Protein AF-A0A821QNJ0-F1 (afdb_monomer_lite)

Structure (mmCIF, N/CA/C/O backbone):
data_AF-A0A821QNJ0-F1
#
_entry.id   AF-A0A821QNJ0-F1
#
loop_
_atom_site.group_PDB
_atom_site.id
_atom_site.type_symbol
_atom_site.label_atom_id
_atom_site.label_alt_id
_atom_site.label_comp_id
_atom_site.label_asym_id
_atom_site.label_entity_id
_atom_site.label_seq_id
_atom_site.pdbx_PDB_ins_code
_atom_site.Cartn_x
_atom_site.Cartn_y
_atom_site.Cartn_z
_atom_site.occupancy
_atom_site.B_iso_or_equiv
_atom_site.auth_seq_id
_atom_site.auth_comp_id
_atom_site.auth_asym_id
_atom_site.auth_atom_id
_atom_site.pdbx_PDB_model_num
ATOM 1 N N . HIS A 1 1 ? -16.210 -11.196 -5.475 1.00 82.56 1 HIS A N 1
ATOM 2 C CA . HIS A 1 1 ? -16.378 -9.958 -6.275 1.00 82.56 1 HIS A CA 1
ATOM 3 C C . HIS A 1 1 ? -15.180 -9.011 -6.126 1.00 82.56 1 HIS A C 1
ATOM 5 O O . HIS A 1 1 ? -14.763 -8.449 -7.133 1.00 82.56 1 HIS A O 1
ATOM 11 N N . ARG A 1 2 ? -14.557 -8.911 -4.939 1.00 91.44 2 ARG A N 1
ATOM 12 C CA . ARG A 1 2 ? -13.365 -8.078 -4.653 1.00 91.44 2 ARG A CA 1
ATOM 13 C C . ARG A 1 2 ? -12.254 -8.144 -5.700 1.00 91.44 2 ARG A C 1
ATOM 15 O O . ARG A 1 2 ? -11.901 -7.124 -6.276 1.00 91.44 2 ARG A O 1
ATOM 22 N N . ILE A 1 3 ? -11.770 -9.349 -6.009 1.00 91.88 3 ILE A N 1
ATOM 23 C CA . ILE A 1 3 ? -10.671 -9.566 -6.969 1.00 91.88 3 ILE A CA 1
ATOM 24 C C . ILE A 1 3 ? -11.018 -9.007 -8.359 1.00 91.88 3 ILE A C 1
ATOM 26 O O . ILE A 1 3 ? -10.178 -8.408 -9.027 1.00 91.88 3 ILE A O 1
ATOM 30 N N . GLY A 1 4 ? -12.264 -9.197 -8.804 1.00 92.62 4 GLY A N 1
ATOM 31 C CA . GLY A 1 4 ? -12.731 -8.690 -10.096 1.00 92.62 4 GLY A CA 1
ATOM 32 C C . GLY A 1 4 ? -12.742 -7.163 -10.136 1.00 92.62 4 GLY A C 1
ATOM 33 O O . GLY A 1 4 ? -12.200 -6.573 -11.067 1.00 92.62 4 GLY A O 1
ATOM 34 N N . SER A 1 5 ? -13.290 -6.527 -9.097 1.00 93.06 5 SER A N 1
ATOM 35 C CA . SER A 1 5 ? -13.317 -5.066 -8.961 1.00 93.06 5 SER A CA 1
ATOM 36 C C . SER A 1 5 ? -11.914 -4.464 -8.882 1.00 93.06 5 SER A C 1
ATOM 38 O O . SER A 1 5 ? -11.642 -3.472 -9.549 1.00 93.06 5 SER A O 1
ATOM 40 N N . GLN A 1 6 ? -11.001 -5.088 -8.135 1.00 93.69 6 GLN A N 1
ATOM 41 C CA . GLN A 1 6 ? -9.613 -4.642 -8.032 1.00 93.69 6 GLN A CA 1
ATOM 42 C C . GLN A 1 6 ? -8.902 -4.694 -9.388 1.00 93.69 6 GLN A C 1
ATOM 44 O O . GLN A 1 6 ? -8.266 -3.722 -9.779 1.00 93.69 6 GLN A O 1
ATOM 49 N N . ARG A 1 7 ? -9.043 -5.796 -10.140 1.00 93.25 7 ARG A N 1
ATOM 50 C CA . ARG A 1 7 ? -8.476 -5.917 -11.496 1.00 93.25 7 ARG A CA 1
ATOM 51 C C . ARG A 1 7 ? -9.044 -4.869 -12.451 1.00 93.25 7 ARG A C 1
ATOM 53 O O . ARG A 1 7 ? -8.303 -4.353 -13.280 1.00 93.25 7 ARG A O 1
ATOM 60 N N . LEU A 1 8 ? -10.334 -4.555 -12.312 1.00 94.94 8 LEU A N 1
ATOM 61 C CA . LEU A 1 8 ? -11.001 -3.530 -13.109 1.00 94.94 8 LEU A CA 1
ATOM 62 C C . LEU A 1 8 ? -10.526 -2.109 -12.750 1.00 94.94 8 LEU A C 1
ATOM 64 O O . LEU A 1 8 ? -10.458 -1.232 -13.603 1.00 94.94 8 LEU A O 1
ATOM 68 N N . TYR A 1 9 ? -10.211 -1.851 -11.486 1.00 93.31 9 TYR A N 1
ATOM 69 C CA . TYR A 1 9 ? -9.662 -0.564 -11.067 1.00 93.31 9 TYR A CA 1
ATOM 70 C C . TYR A 1 9 ? -8.188 -0.421 -11.485 1.00 93.31 9 TYR A C 1
ATOM 72 O O . TYR A 1 9 ? -7.790 0.605 -12.028 1.00 93.31 9 TYR A O 1
ATOM 80 N N . MET A 1 10 ? -7.400 -1.485 -11.312 1.00 93.62 10 MET A N 1
ATOM 81 C CA . MET A 1 10 ? -5.952 -1.531 -11.548 1.00 93.62 10 MET A CA 1
ATOM 82 C C . MET A 1 10 ? -5.580 -2.037 -12.949 1.00 93.62 10 MET A C 1
ATOM 84 O O . MET A 1 10 ? -4.620 -2.798 -13.101 1.00 93.62 10 MET A O 1
ATOM 88 N N . HIS A 1 11 ? -6.335 -1.664 -13.986 1.00 94.19 11 HIS A N 1
ATOM 89 C CA . HIS A 1 11 ? -5.988 -2.089 -15.343 1.00 94.19 11 HIS A CA 1
ATOM 90 C C . HIS A 1 11 ? -4.581 -1.610 -15.744 1.00 94.19 11 HIS A C 1
ATOM 92 O O . HIS A 1 11 ? -4.190 -0.490 -15.401 1.00 94.19 11 HIS A O 1
ATOM 98 N N . PRO A 1 12 ? -3.826 -2.416 -16.513 1.00 93.75 12 PRO A N 1
ATOM 99 C CA . PRO A 1 12 ? -2.512 -2.019 -17.000 1.00 93.75 12 PRO A CA 1
ATOM 100 C C . PRO A 1 12 ? -2.570 -0.749 -17.853 1.00 93.75 12 PRO A C 1
ATOM 102 O O . PRO A 1 12 ? -3.418 -0.616 -18.736 1.00 93.75 12 PRO A O 1
ATOM 105 N N . ILE A 1 13 ? -1.612 0.151 -17.639 1.00 93.44 13 ILE A N 1
ATOM 106 C CA . ILE A 1 13 ? -1.380 1.289 -18.528 1.00 93.44 13 ILE A CA 1
ATOM 107 C C . ILE A 1 13 ? -0.473 0.816 -19.660 1.00 93.44 13 ILE A C 1
ATOM 109 O O . ILE A 1 13 ? 0.636 0.339 -19.418 1.00 93.44 13 ILE A O 1
ATOM 113 N N . VAL A 1 14 ? -0.938 0.957 -20.899 1.00 94.31 14 VAL A N 1
ATOM 114 C CA . VAL A 1 14 ? -0.145 0.614 -22.082 1.00 94.31 14 VAL A CA 1
ATOM 115 C C . VAL A 1 14 ? 0.666 1.831 -22.513 1.00 94.31 14 VAL A C 1
ATOM 117 O O . VAL A 1 14 ? 0.114 2.913 -22.715 1.00 94.31 14 VAL A O 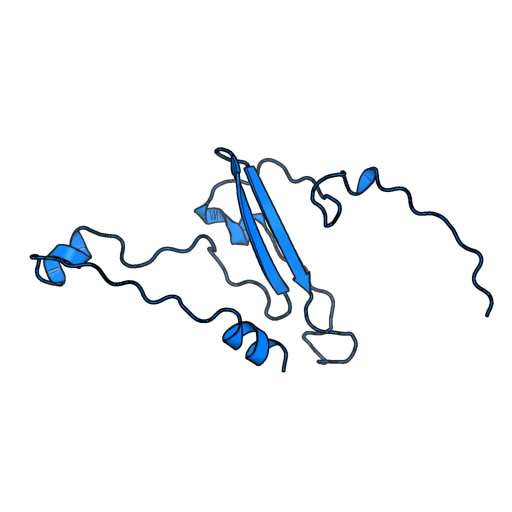1
ATOM 120 N N . THR A 1 15 ? 1.976 1.655 -22.661 1.00 91.25 15 THR A N 1
ATOM 121 C CA . THR A 1 15 ? 2.903 2.690 -23.125 1.00 91.25 15 THR A CA 1
ATOM 122 C C . THR A 1 15 ? 3.536 2.278 -24.448 1.00 91.25 15 THR A C 1
ATOM 124 O O . THR A 1 15 ? 3.709 1.095 -24.736 1.00 91.25 15 THR A O 1
ATOM 127 N N . PHE A 1 16 ? 3.872 3.267 -25.273 1.00 91.06 16 PHE A N 1
ATOM 128 C CA . PHE A 1 16 ? 4.505 3.062 -26.572 1.00 91.06 16 PHE A CA 1
ATOM 129 C C . PHE A 1 16 ? 5.676 4.031 -26.719 1.00 91.06 16 PHE A C 1
ATOM 131 O O . PHE A 1 16 ? 5.599 5.176 -26.275 1.00 91.06 16 PHE A O 1
ATOM 138 N N . SER A 1 17 ? 6.745 3.583 -27.372 1.00 87.56 17 SER A N 1
ATOM 139 C CA . SER A 1 17 ? 7.898 4.414 -27.717 1.00 87.56 17 SER A CA 1
ATOM 140 C C . SER A 1 17 ? 8.316 4.147 -29.154 1.00 87.56 17 SER A C 1
ATOM 142 O O . SER A 1 17 ? 8.371 2.991 -29.573 1.00 87.56 17 SER A O 1
ATOM 144 N N . LEU A 1 18 ? 8.649 5.203 -29.892 1.00 92.81 18 LEU A N 1
ATOM 145 C CA . LEU A 1 18 ? 9.266 5.065 -31.208 1.00 92.81 18 LEU A CA 1
ATOM 146 C C . LEU A 1 18 ? 10.719 4.609 -31.047 1.00 92.81 18 LEU A C 1
ATOM 148 O O . LEU A 1 18 ? 11.424 5.082 -30.155 1.00 92.81 18 LEU A O 1
ATOM 152 N N . THR A 1 19 ? 11.154 3.693 -31.905 1.00 91.12 19 THR A N 1
ATOM 153 C CA . THR A 1 19 ? 12.537 3.223 -31.954 1.00 91.12 19 THR A CA 1
ATOM 154 C C . THR A 1 19 ? 12.928 2.918 -33.392 1.00 91.12 19 THR A C 1
ATOM 156 O O . THR A 1 19 ? 12.166 2.288 -34.122 1.00 91.12 19 THR A O 1
ATOM 159 N N . ASP A 1 20 ? 14.129 3.347 -33.774 1.00 92.75 20 ASP A N 1
ATOM 160 C CA . ASP A 1 20 ? 14.749 3.000 -35.057 1.00 92.75 20 ASP A CA 1
ATOM 161 C C . ASP A 1 20 ? 15.562 1.692 -34.960 1.00 92.75 20 ASP A C 1
ATOM 163 O O . ASP A 1 20 ? 16.207 1.269 -35.918 1.00 92.75 20 ASP A O 1
ATOM 167 N N . GLN A 1 21 ? 15.568 1.050 -33.785 1.00 93.38 21 GLN A N 1
ATOM 168 C CA . GLN A 1 21 ? 16.255 -0.215 -33.538 1.00 93.38 21 GLN A CA 1
ATOM 169 C C . GLN A 1 21 ? 15.320 -1.408 -33.746 1.00 93.38 21 GLN A C 1
ATOM 171 O O . GLN A 1 21 ? 14.169 -1.398 -33.310 1.00 93.38 21 GLN A O 1
ATOM 176 N N . GLU A 1 22 ? 15.850 -2.493 -34.312 1.00 94.62 22 GLU A N 1
ATOM 177 C CA . GLU A 1 22 ? 15.183 -3.796 -34.277 1.00 94.62 22 GLU A CA 1
ATOM 178 C C . GLU A 1 22 ? 14.989 -4.290 -32.834 1.00 94.62 22 GLU A C 1
ATOM 180 O O . GLU A 1 22 ? 15.796 -4.003 -31.942 1.00 94.62 22 GLU A O 1
ATOM 185 N N . TYR A 1 23 ? 13.948 -5.102 -32.613 1.00 91.06 23 TYR A N 1
ATOM 186 C CA . TYR A 1 23 ? 13.584 -5.619 -31.288 1.00 91.06 23 TYR A CA 1
ATOM 187 C C . TYR A 1 23 ? 14.754 -6.290 -30.553 1.00 91.06 23 TYR A C 1
ATOM 189 O O . TYR A 1 23 ? 14.924 -6.082 -29.353 1.00 91.06 23 TYR A O 1
ATOM 197 N N . VAL A 1 24 ? 15.595 -7.057 -31.256 1.00 95.06 24 VAL A N 1
ATOM 198 C CA . VAL A 1 24 ? 16.739 -7.754 -30.642 1.00 95.06 24 VAL A CA 1
ATOM 199 C C . VAL A 1 24 ? 17.716 -6.759 -30.009 1.00 95.06 24 VAL A C 1
ATOM 201 O O . VAL A 1 24 ? 18.082 -6.920 -28.847 1.00 95.06 24 VAL A O 1
ATOM 204 N N . ASN A 1 25 ? 18.065 -5.685 -30.723 1.00 95.19 25 ASN A N 1
ATOM 205 C CA . ASN A 1 25 ? 18.971 -4.650 -30.218 1.00 95.19 25 ASN A CA 1
ATOM 206 C C . ASN A 1 25 ? 18.339 -3.845 -29.075 1.00 95.19 25 ASN A C 1
ATOM 208 O O . ASN A 1 25 ? 18.995 -3.587 -28.066 1.00 95.19 25 ASN A O 1
ATOM 212 N N . TYR A 1 26 ? 17.053 -3.506 -29.197 1.00 93.00 26 TYR A N 1
ATOM 213 C CA . TYR A 1 26 ? 16.321 -2.791 -28.152 1.00 93.00 26 TYR A CA 1
ATOM 214 C C . TYR A 1 26 ? 16.225 -3.614 -26.857 1.00 93.00 26 TYR A C 1
ATOM 216 O O . TYR A 1 26 ? 16.547 -3.131 -25.772 1.00 93.00 26 TYR A O 1
ATOM 224 N N . SER A 1 27 ? 15.826 -4.883 -26.969 1.00 93.06 27 SER A N 1
ATOM 225 C CA . SER A 1 27 ? 15.656 -5.787 -25.826 1.00 93.06 27 SER A CA 1
ATOM 226 C C . SER A 1 27 ? 16.970 -6.074 -25.091 1.00 93.06 27 SER A C 1
ATOM 228 O O . SER A 1 27 ? 16.959 -6.266 -23.877 1.00 93.06 27 SER A O 1
ATOM 230 N N . ALA A 1 28 ? 18.102 -6.042 -25.803 1.00 93.94 28 ALA A N 1
ATOM 231 C CA . ALA A 1 28 ? 19.431 -6.176 -25.216 1.00 93.94 28 ALA A CA 1
ATOM 232 C C . ALA A 1 28 ? 19.899 -4.909 -24.475 1.00 93.94 28 ALA A C 1
ATOM 234 O O . ALA A 1 28 ? 20.630 -5.016 -23.491 1.00 93.94 28 ALA A O 1
ATOM 235 N N . ALA A 1 29 ? 19.497 -3.718 -24.931 1.00 93.44 29 ALA A N 1
ATOM 236 C CA . ALA A 1 29 ? 19.928 -2.443 -24.355 1.00 93.44 29 ALA A CA 1
ATOM 237 C C . ALA A 1 29 ? 19.060 -1.973 -23.174 1.00 93.44 29 ALA A C 1
ATOM 239 O O . ALA A 1 29 ? 19.559 -1.292 -22.275 1.00 93.44 29 ALA A O 1
ATOM 240 N N . TYR A 1 30 ? 17.772 -2.326 -23.156 1.00 92.06 30 TYR A N 1
ATOM 241 C CA . TYR A 1 30 ? 16.801 -1.786 -22.202 1.00 92.06 30 TYR A CA 1
ATOM 242 C C . TYR A 1 30 ? 16.119 -2.872 -21.369 1.00 92.06 30 TYR A C 1
ATOM 244 O O . TYR A 1 30 ? 15.762 -3.941 -21.865 1.00 92.06 30 TYR A O 1
ATOM 252 N N . ARG A 1 31 ? 15.863 -2.565 -20.089 1.00 91.25 31 ARG A N 1
ATOM 253 C CA . ARG A 1 31 ? 15.062 -3.432 -19.213 1.00 91.25 31 ARG A CA 1
ATOM 254 C C . ARG A 1 31 ? 13.609 -3.435 -19.677 1.00 91.25 31 ARG A C 1
ATOM 256 O O . ARG A 1 31 ? 12.960 -2.397 -19.661 1.00 91.25 31 ARG A O 1
ATOM 263 N N . GLN A 1 32 ? 13.115 -4.615 -20.035 1.00 88.50 32 GLN A N 1
ATOM 264 C CA . GLN A 1 32 ? 11.742 -4.805 -20.517 1.00 88.50 32 GLN A CA 1
ATOM 265 C C . GLN A 1 32 ? 10.735 -4.988 -19.379 1.00 88.50 32 GLN A C 1
ATOM 267 O O . GLN A 1 32 ? 9.544 -4.746 -19.546 1.00 88.50 32 GLN A O 1
ATOM 272 N N . THR A 1 33 ? 11.207 -5.421 -18.211 1.00 88.88 33 THR A N 1
ATOM 273 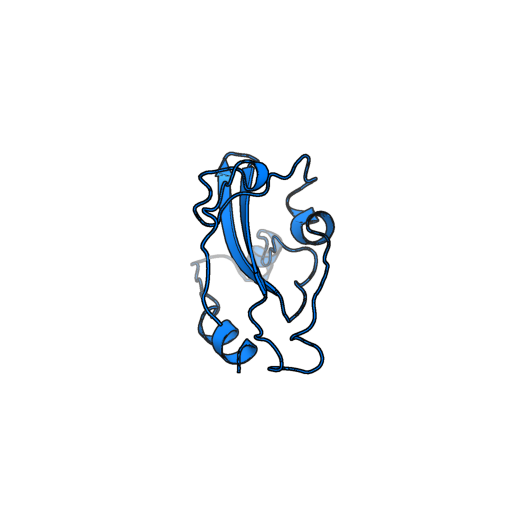C CA . THR A 1 33 ? 10.376 -5.643 -17.032 1.00 88.88 33 THR A CA 1
ATOM 274 C C . THR A 1 33 ? 11.085 -5.135 -15.788 1.00 88.88 33 THR A C 1
ATOM 276 O O . THR A 1 33 ? 12.312 -5.195 -15.657 1.00 88.88 33 THR A O 1
ATOM 279 N N . TRP A 1 34 ? 10.295 -4.608 -14.862 1.00 89.00 34 TRP A N 1
ATOM 280 C CA . TRP A 1 34 ? 10.748 -4.228 -13.536 1.00 89.00 34 TRP A CA 1
ATOM 281 C C . TRP A 1 34 ? 9.582 -4.355 -12.560 1.00 89.00 34 TRP A C 1
ATOM 283 O O . TRP A 1 34 ? 8.439 -4.077 -12.915 1.00 89.00 34 TRP A O 1
ATOM 293 N N . SER A 1 35 ? 9.882 -4.773 -11.335 1.00 88.25 35 SER A N 1
ATOM 294 C CA . SER A 1 35 ? 8.927 -4.825 -10.235 1.00 88.25 35 SER A CA 1
ATOM 295 C C . SER A 1 35 ? 9.603 -4.310 -8.971 1.00 88.25 35 SER A C 1
ATOM 297 O O . SER A 1 35 ? 10.756 -4.648 -8.697 1.00 88.25 35 SER A O 1
ATOM 299 N N . ALA A 1 36 ? 8.866 -3.509 -8.204 1.00 84.69 36 ALA A N 1
ATOM 300 C CA . ALA A 1 36 ? 9.234 -3.119 -6.845 1.00 84.69 36 ALA A CA 1
ATOM 301 C C . ALA A 1 36 ? 8.966 -4.233 -5.819 1.00 84.69 36 ALA A C 1
ATOM 303 O O . ALA A 1 36 ? 9.432 -4.145 -4.685 1.00 84.69 36 ALA A O 1
ATOM 304 N N . LEU A 1 37 ? 8.167 -5.229 -6.206 1.00 89.38 37 LEU A N 1
ATOM 305 C CA . LEU A 1 37 ? 7.784 -6.355 -5.372 1.00 89.38 37 LEU A CA 1
ATOM 306 C C . LEU A 1 37 ? 8.607 -7.574 -5.782 1.00 89.38 37 LEU A C 1
ATOM 308 O O . LEU A 1 37 ? 8.626 -7.940 -6.963 1.00 89.38 37 LEU A O 1
ATOM 312 N N . THR A 1 38 ? 9.271 -8.200 -4.814 1.00 87.50 38 THR A N 1
ATOM 313 C CA . THR A 1 38 ? 9.977 -9.475 -5.012 1.00 87.50 38 THR A CA 1
ATOM 314 C C . THR A 1 38 ? 9.086 -10.692 -4.807 1.00 87.50 38 THR A C 1
ATOM 316 O O . THR A 1 38 ? 9.450 -11.776 -5.251 1.00 87.50 38 THR A O 1
ATOM 319 N N . ASP A 1 39 ? 7.927 -10.505 -4.179 1.00 83.94 39 ASP A N 1
ATOM 320 C CA . ASP A 1 39 ? 6.888 -11.518 -4.011 1.00 83.94 39 ASP A CA 1
ATOM 321 C C . ASP A 1 39 ? 5.502 -10.870 -4.142 1.00 83.94 39 ASP A C 1
ATOM 323 O O . ASP A 1 39 ? 5.349 -9.650 -4.036 1.00 83.94 39 ASP A O 1
ATOM 327 N N . THR A 1 40 ? 4.484 -11.680 -4.399 1.00 88.31 40 THR A N 1
ATOM 328 C CA . THR A 1 40 ? 3.093 -11.238 -4.444 1.00 88.31 40 THR A CA 1
ATOM 329 C C . THR A 1 40 ? 2.545 -10.988 -3.043 1.00 88.31 40 THR A C 1
ATOM 331 O O . THR A 1 40 ? 2.841 -11.723 -2.104 1.00 88.31 40 THR A O 1
ATOM 334 N N . LEU A 1 41 ? 1.700 -9.965 -2.905 1.00 92.75 41 LEU A N 1
ATOM 335 C CA . LEU A 1 41 ? 0.919 -9.767 -1.685 1.00 92.75 41 LEU A CA 1
ATOM 336 C C . LEU A 1 41 ? -0.078 -10.923 -1.497 1.00 92.75 41 LEU A C 1
ATOM 338 O O . LEU A 1 41 ? -0.577 -11.453 -2.497 1.00 92.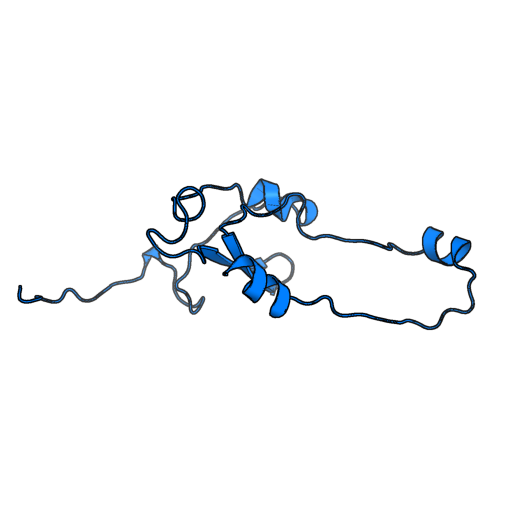75 41 LEU A O 1
ATOM 342 N N . PRO A 1 42 ? -0.414 -11.294 -0.244 1.00 95.44 42 PRO A N 1
ATOM 343 C CA . PRO A 1 42 ? -1.512 -12.215 0.019 1.00 95.44 42 PRO A CA 1
ATOM 344 C C . PRO A 1 42 ? -2.789 -11.758 -0.685 1.00 95.44 42 PRO A C 1
ATOM 346 O O . PRO A 1 42 ? -3.049 -10.560 -0.781 1.00 95.44 42 PRO A O 1
ATOM 349 N N . LEU A 1 43 ? -3.607 -12.704 -1.153 1.00 94.94 43 LEU A N 1
ATOM 350 C CA . LEU A 1 43 ? -4.764 -12.375 -1.988 1.00 94.94 43 LEU A CA 1
ATOM 351 C C . LEU A 1 43 ? -5.757 -11.441 -1.288 1.00 94.94 43 LEU A C 1
ATOM 353 O O . LEU A 1 43 ? -6.399 -10.648 -1.960 1.00 94.94 43 LEU A O 1
ATOM 357 N N . ASN A 1 44 ? -5.872 -11.502 0.035 1.00 96.56 44 ASN A N 1
ATOM 358 C CA . ASN A 1 44 ? -6.735 -10.644 0.846 1.00 96.56 44 ASN A CA 1
ATOM 359 C C . ASN A 1 44 ? -6.126 -9.281 1.215 1.00 96.56 44 ASN A C 1
ATOM 361 O O . ASN A 1 44 ? -6.798 -8.483 1.866 1.00 96.56 44 ASN A O 1
ATOM 365 N N . ILE A 1 45 ? -4.906 -8.981 0.756 1.00 96.38 45 ILE A N 1
ATOM 366 C CA . ILE A 1 45 ? -4.233 -7.694 0.947 1.00 96.38 45 ILE A CA 1
ATOM 367 C C . ILE A 1 45 ? -4.117 -6.931 -0.372 1.00 96.38 45 ILE A C 1
ATOM 369 O O . ILE A 1 45 ? -3.654 -7.452 -1.386 1.00 96.38 45 ILE A O 1
ATOM 373 N N . HIS A 1 46 ? -4.488 -5.656 -0.342 1.00 95.00 46 HIS A N 1
ATOM 374 C CA . HIS A 1 46 ? -4.334 -4.730 -1.455 1.00 95.00 46 HIS A CA 1
ATOM 375 C C . HIS A 1 46 ? -3.370 -3.596 -1.086 1.00 95.00 46 HIS A C 1
ATOM 377 O O . HIS A 1 46 ? -3.485 -2.983 -0.026 1.00 95.00 46 HIS A O 1
ATOM 383 N N . LEU A 1 47 ? -2.407 -3.314 -1.970 1.00 94.56 47 LEU A N 1
ATOM 384 C CA . LEU A 1 47 ? -1.519 -2.154 -1.869 1.00 94.56 47 LEU A CA 1
ATOM 385 C C . LEU A 1 47 ? -2.230 -0.908 -2.403 1.00 94.56 47 LEU A C 1
ATOM 387 O O . LEU A 1 47 ? -2.197 -0.630 -3.599 1.00 94.56 47 LEU A O 1
ATOM 391 N N . LEU A 1 48 ? -2.858 -0.161 -1.500 1.00 95.44 48 LEU A N 1
ATOM 392 C CA . LEU A 1 48 ? -3.626 1.040 -1.820 1.00 95.44 48 LEU A CA 1
ATOM 393 C C . LEU A 1 48 ? -2.736 2.245 -2.157 1.00 95.44 48 LEU A C 1
ATOM 395 O O . LEU A 1 48 ? -3.089 3.081 -2.986 1.00 95.44 48 LEU A O 1
ATOM 399 N N . THR A 1 49 ? -1.588 2.386 -1.493 1.00 95.38 49 THR A N 1
ATOM 400 C CA . THR A 1 49 ? -0.643 3.480 -1.760 1.00 95.38 49 THR A CA 1
ATOM 401 C C . THR A 1 49 ? 0.785 2.976 -1.672 1.00 95.38 49 THR A C 1
ATOM 403 O O . THR A 1 49 ? 1.150 2.312 -0.703 1.00 95.38 49 THR A O 1
ATOM 406 N N . PHE A 1 50 ? 1.594 3.357 -2.656 1.00 94.31 50 PHE A N 1
ATOM 407 C CA . PHE A 1 50 ? 3.042 3.223 -2.628 1.00 94.31 50 PHE A CA 1
ATOM 408 C C . PHE A 1 50 ? 3.659 4.494 -3.216 1.00 94.31 50 PHE A C 1
ATOM 410 O O . PHE A 1 50 ? 3.676 4.682 -4.431 1.00 94.31 50 PHE A O 1
ATOM 417 N N . GLU A 1 51 ? 4.103 5.397 -2.345 1.00 95.19 51 GLU A N 1
ATOM 418 C CA . GLU A 1 51 ? 4.560 6.734 -2.724 1.00 95.19 51 GLU A CA 1
ATOM 419 C C . GLU A 1 51 ? 5.933 7.032 -2.124 1.00 95.19 51 GLU A C 1
ATOM 421 O O . GLU A 1 51 ? 6.185 6.767 -0.950 1.00 95.19 51 GLU A O 1
ATOM 426 N N . GLN A 1 52 ? 6.831 7.602 -2.923 1.00 93.81 52 GLN A N 1
ATOM 427 C CA . GLN A 1 52 ? 8.152 8.015 -2.468 1.00 93.81 52 GLN A CA 1
ATOM 428 C C . GLN A 1 52 ? 8.112 9.475 -1.992 1.00 93.81 52 GLN A C 1
ATOM 430 O O . GLN A 1 52 ? 7.999 10.390 -2.801 1.00 93.81 52 GLN A O 1
ATOM 435 N N . LEU A 1 53 ? 8.248 9.697 -0.681 1.00 93.06 53 LEU A N 1
ATOM 436 C CA . LEU A 1 53 ? 8.231 11.035 -0.067 1.00 93.06 53 LEU A CA 1
ATOM 437 C C . LEU A 1 53 ? 9.606 11.729 -0.093 1.00 93.06 53 LEU A C 1
ATOM 439 O O . LEU A 1 53 ? 9.717 12.936 0.106 1.00 93.06 53 LEU A O 1
ATOM 443 N N . GLY A 1 54 ? 10.677 10.965 -0.301 1.00 90.12 54 GLY A N 1
ATOM 444 C CA . GLY A 1 54 ? 12.050 11.459 -0.371 1.00 90.12 54 GLY A CA 1
ATOM 445 C C . GLY A 1 54 ? 12.998 10.373 -0.864 1.00 90.12 54 GLY A C 1
ATOM 446 O O . GLY A 1 54 ? 12.566 9.289 -1.243 1.00 90.12 54 GLY A O 1
ATOM 447 N N . GLN A 1 55 ? 14.309 10.614 -0.829 1.00 88.25 55 GLN A N 1
ATOM 448 C CA . GLN A 1 55 ? 15.266 9.713 -1.490 1.00 88.25 55 GLN A CA 1
ATOM 449 C C . GLN A 1 55 ? 15.172 8.245 -1.028 1.00 88.25 55 GLN A C 1
ATOM 451 O O . GLN A 1 55 ? 15.373 7.343 -1.837 1.00 88.25 55 GLN A O 1
ATOM 456 N N . LYS A 1 56 ? 14.857 7.994 0.251 1.00 89.81 56 LYS A N 1
ATOM 457 C CA . LYS A 1 56 ? 14.730 6.641 0.828 1.00 89.81 56 LYS A CA 1
ATOM 458 C C . LYS A 1 56 ? 13.533 6.482 1.773 1.00 89.81 56 LYS A C 1
ATOM 460 O O . LYS A 1 56 ? 13.524 5.572 2.592 1.00 89.81 56 LYS A O 1
ATOM 465 N N . ASN A 1 57 ? 12.547 7.372 1.667 1.00 93.62 57 ASN A N 1
ATOM 466 C CA . ASN A 1 57 ? 11.358 7.361 2.516 1.00 93.62 57 ASN A CA 1
ATOM 467 C C . ASN A 1 57 ? 10.134 7.067 1.658 1.00 93.62 57 ASN A C 1
ATOM 469 O O . ASN A 1 57 ? 9.925 7.736 0.644 1.00 93.62 57 ASN A O 1
ATOM 473 N N . TYR A 1 58 ? 9.335 6.096 2.089 1.00 95.44 58 TYR A N 1
ATOM 474 C CA . TYR A 1 58 ? 8.149 5.649 1.372 1.00 95.44 58 TYR A CA 1
ATOM 475 C C . TYR A 1 58 ? 6.928 5.701 2.286 1.00 95.44 58 TYR A C 1
ATOM 477 O O . TYR A 1 58 ? 6.994 5.286 3.442 1.00 95.44 58 TYR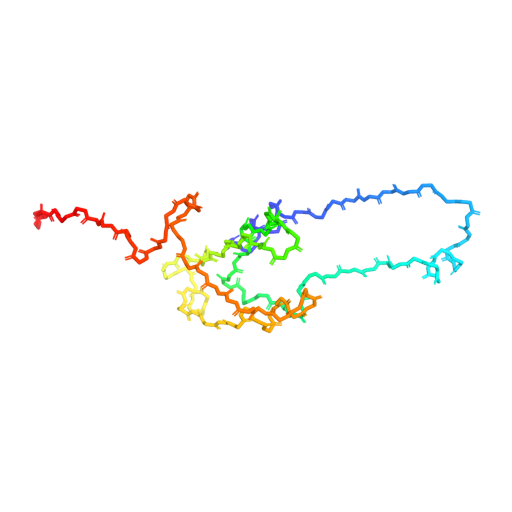 A O 1
ATOM 485 N N . LEU A 1 59 ? 5.816 6.189 1.747 1.00 97.00 59 LEU A N 1
ATOM 486 C CA . LEU A 1 59 ? 4.490 6.041 2.321 1.00 97.00 59 LEU A CA 1
ATOM 487 C C . LEU A 1 59 ? 3.840 4.802 1.715 1.00 97.00 59 LEU A C 1
ATOM 489 O O . LEU A 1 59 ? 3.667 4.705 0.498 1.00 97.00 59 LEU A O 1
ATOM 493 N N . VAL A 1 60 ? 3.468 3.867 2.582 1.00 96.50 60 VAL A N 1
ATOM 494 C CA . VAL A 1 60 ? 2.825 2.613 2.197 1.00 96.50 60 VAL A CA 1
ATOM 495 C C . VAL A 1 60 ? 1.471 2.529 2.888 1.00 96.50 60 VAL A C 1
ATOM 497 O O . VAL A 1 60 ? 1.385 2.702 4.102 1.00 96.50 60 VAL A O 1
ATOM 500 N N . ARG A 1 61 ? 0.412 2.255 2.121 1.00 97.50 61 ARG A N 1
ATOM 501 C CA . ARG A 1 61 ? -0.904 1.882 2.654 1.00 97.50 61 ARG A CA 1
ATOM 502 C C . ARG A 1 61 ? -1.290 0.522 2.109 1.00 97.50 61 ARG A C 1
ATOM 504 O O . ARG A 1 61 ? -1.319 0.328 0.895 1.00 97.50 61 ARG A O 1
ATOM 511 N N . VAL A 1 62 ? -1.606 -0.385 3.017 1.00 96.44 62 VAL A N 1
ATOM 512 C CA . VAL A 1 62 ? -2.142 -1.711 2.723 1.00 96.44 62 VAL A CA 1
ATOM 513 C C . VAL A 1 62 ? -3.515 -1.827 3.364 1.00 96.44 62 VAL A C 1
ATOM 515 O O . VAL A 1 62 ? -3.741 -1.280 4.442 1.00 96.44 62 VAL A O 1
ATOM 518 N N . GLU A 1 63 ? -4.427 -2.528 2.708 1.00 96.56 63 GLU A N 1
ATOM 519 C CA . GLU A 1 63 ? -5.764 -2.779 3.233 1.00 96.56 63 GLU A CA 1
ATOM 520 C C . GLU A 1 63 ? -6.126 -4.257 3.129 1.00 96.56 63 GLU A C 1
ATOM 522 O O . GLU A 1 63 ? -5.767 -4.938 2.165 1.00 96.56 63 GLU A O 1
ATOM 527 N N . HIS A 1 64 ? -6.865 -4.733 4.127 1.00 97.31 64 HIS A N 1
ATOM 528 C CA . HIS A 1 64 ? -7.591 -5.987 4.038 1.00 97.31 64 HIS A CA 1
ATOM 529 C C . HIS A 1 64 ? -8.963 -5.691 3.436 1.00 97.31 64 HIS A C 1
ATOM 531 O O . HIS A 1 64 ? -9.811 -5.085 4.088 1.00 97.31 64 HIS A O 1
ATOM 537 N N . TYR A 1 65 ? -9.164 -6.063 2.177 1.00 96.06 65 TYR A N 1
ATOM 538 C CA . TYR A 1 65 ? -10.302 -5.589 1.380 1.00 96.06 65 TYR A CA 1
ATOM 539 C C . TYR A 1 65 ? -11.452 -6.602 1.274 1.00 96.06 65 TYR A C 1
ATOM 541 O O . TYR A 1 65 ? -12.460 -6.310 0.634 1.00 96.06 65 TYR A O 1
ATOM 549 N N . PHE A 1 66 ? -11.319 -7.766 1.917 1.00 97.50 66 PHE A N 1
ATOM 550 C CA . PHE A 1 66 ? -12.419 -8.701 2.169 1.00 97.50 66 PHE A CA 1
ATOM 551 C C . PHE A 1 66 ? -13.099 -8.357 3.495 1.00 97.50 66 PHE A C 1
ATOM 553 O O . PHE A 1 66 ? -12.420 -8.113 4.497 1.00 97.50 66 PHE A O 1
ATOM 560 N N . GLU A 1 67 ? -14.431 -8.354 3.502 1.00 96.62 67 GLU A N 1
ATOM 561 C CA . GLU A 1 67 ? -15.230 -8.153 4.714 1.00 96.62 67 GLU A CA 1
ATOM 562 C C . GLU A 1 67 ? -15.373 -9.443 5.528 1.00 96.62 67 GLU A C 1
ATOM 564 O O . GLU A 1 67 ? -15.032 -10.537 5.073 1.00 96.62 67 GLU A O 1
ATOM 569 N N . LEU A 1 68 ? -15.885 -9.318 6.754 1.00 96.50 68 LEU A N 1
ATOM 570 C CA . LEU A 1 68 ? -16.168 -10.461 7.617 1.00 96.50 68 LEU A CA 1
ATOM 571 C C . LEU A 1 68 ? -17.209 -11.386 6.960 1.00 96.50 68 LEU A C 1
ATOM 573 O O . LEU A 1 68 ? -18.235 -10.918 6.476 1.00 96.50 68 LEU A O 1
ATOM 577 N N . PHE A 1 69 ? -16.947 -12.697 6.979 1.00 96.31 69 PHE A N 1
ATOM 578 C CA . PHE A 1 69 ? -17.805 -13.744 6.391 1.00 96.31 69 PHE A CA 1
ATOM 579 C C . PHE A 1 69 ? -18.043 -13.636 4.877 1.00 96.31 69 PHE A C 1
ATOM 581 O O . PHE A 1 69 ? -18.968 -14.249 4.349 1.00 96.31 69 PHE A O 1
ATOM 588 N N . GLU A 1 70 ? -17.214 -12.876 4.167 1.00 96.50 70 GLU A N 1
ATOM 589 C CA . GLU A 1 70 ? -17.292 -12.790 2.712 1.00 96.50 70 GLU A CA 1
ATOM 590 C C . GLU A 1 70 ? -16.680 -14.020 2.018 1.00 96.50 70 GLU A C 1
ATOM 592 O O . GLU A 1 70 ? -17.164 -14.446 0.968 1.00 96.50 70 GLU A O 1
ATOM 597 N N . ASP A 1 71 ? -15.624 -14.586 2.605 1.00 96.75 71 ASP A N 1
ATOM 598 C CA . ASP A 1 71 ? -14.914 -15.772 2.133 1.00 96.75 71 ASP A CA 1
ATOM 599 C C . ASP A 1 71 ? -14.307 -16.544 3.317 1.00 96.75 71 ASP A C 1
ATOM 601 O O . ASP A 1 71 ? -13.663 -15.959 4.189 1.00 96.75 71 ASP A O 1
ATOM 605 N N . ASP A 1 72 ? -14.465 -17.869 3.340 1.00 96.38 72 ASP A N 1
ATOM 606 C CA . ASP A 1 72 ? -14.010 -18.709 4.459 1.00 96.38 72 ASP A CA 1
ATOM 607 C C . ASP A 1 72 ? -12.492 -18.634 4.703 1.00 96.38 72 ASP A C 1
ATOM 609 O O . ASP A 1 72 ? -12.033 -18.812 5.834 1.00 96.38 72 ASP A O 1
ATOM 613 N N . THR A 1 73 ? -11.709 -18.353 3.658 1.00 96.31 73 THR A N 1
ATOM 614 C CA . THR A 1 73 ? -10.243 -18.274 3.711 1.00 96.31 73 THR A CA 1
ATOM 615 C C . THR A 1 73 ? -9.761 -16.828 3.744 1.00 96.31 73 THR A C 1
ATOM 617 O O . THR A 1 73 ? -8.932 -16.464 4.575 1.00 96.31 73 THR A O 1
ATOM 620 N N . TYR A 1 74 ? -10.269 -15.991 2.841 1.00 96.94 74 TYR A N 1
ATOM 621 C CA . TYR A 1 74 ? -9.736 -14.652 2.591 1.00 96.94 74 TYR A CA 1
ATOM 622 C C . TYR A 1 74 ? -10.346 -13.563 3.475 1.00 96.94 74 TYR A C 1
ATOM 624 O O . TYR A 1 74 ? -9.799 -12.466 3.523 1.00 96.94 74 TYR A O 1
ATOM 632 N N . SER A 1 75 ? -11.408 -13.856 4.230 1.00 97.44 75 SER A N 1
ATOM 633 C CA . SER A 1 75 ? -11.888 -12.970 5.300 1.00 97.44 75 SER A CA 1
ATOM 634 C C . SER A 1 75 ? -11.099 -13.104 6.609 1.00 97.44 75 SER A C 1
ATOM 636 O O . SER A 1 75 ? -11.361 -12.355 7.549 1.00 97.44 75 SER A O 1
ATOM 638 N N . GLN A 1 76 ? -10.171 -14.062 6.708 1.00 97.56 76 GLN A N 1
ATOM 639 C CA . GLN A 1 76 ? -9.404 -14.311 7.930 1.00 97.56 76 GLN A CA 1
ATOM 640 C C . GLN A 1 76 ? -8.204 -13.359 8.068 1.00 97.56 76 GLN A C 1
ATOM 642 O O . GLN A 1 76 ? -7.636 -12.934 7.058 1.00 97.56 76 GLN A O 1
ATOM 647 N N . PRO A 1 77 ? -7.750 -13.068 9.304 1.00 97.56 77 PRO A N 1
ATOM 648 C CA . PRO A 1 77 ? -6.525 -12.309 9.531 1.00 97.56 77 PRO A CA 1
ATOM 649 C C . PRO A 1 77 ? -5.316 -12.923 8.815 1.00 97.56 77 PRO A C 1
ATOM 651 O O . PRO A 1 77 ? -5.152 -14.143 8.774 1.00 97.56 77 PRO A O 1
ATOM 654 N N . VAL A 1 78 ? -4.428 -12.072 8.302 1.00 97.19 78 VAL A N 1
ATOM 655 C CA . VAL A 1 78 ? -3.212 -12.487 7.593 1.00 97.19 78 VAL A CA 1
ATOM 656 C C . VAL A 1 78 ? -2.010 -11.677 8.065 1.00 97.19 78 VAL A C 1
ATOM 658 O O . VAL A 1 78 ? -2.121 -10.486 8.352 1.00 97.19 78 VAL A O 1
ATOM 661 N N . ALA A 1 79 ? -0.852 -12.331 8.130 1.00 96.56 79 ALA A N 1
ATOM 662 C CA . ALA A 1 79 ? 0.436 -11.703 8.392 1.00 96.56 79 ALA A CA 1
ATOM 663 C C . ALA A 1 79 ? 1.349 -11.880 7.175 1.00 96.56 79 ALA A C 1
ATOM 665 O O . ALA A 1 79 ? 1.321 -12.919 6.513 1.00 96.56 79 ALA A O 1
ATOM 666 N N . PHE A 1 80 ? 2.165 -10.871 6.885 1.00 94.62 80 PHE A N 1
ATOM 667 C CA . PHE A 1 80 ? 3.137 -10.901 5.799 1.00 94.62 80 PHE A CA 1
ATOM 668 C C . PHE A 1 80 ? 4.345 -10.025 6.136 1.00 94.62 80 PHE A C 1
ATOM 670 O O . PHE A 1 80 ? 4.266 -9.128 6.976 1.00 94.62 80 PHE A O 1
ATOM 677 N N . ASP A 1 81 ? 5.471 -10.295 5.480 1.00 94.62 81 ASP A N 1
ATOM 678 C CA . ASP A 1 81 ? 6.741 -9.622 5.745 1.00 94.62 81 ASP A CA 1
ATOM 679 C C . ASP A 1 81 ? 6.982 -8.490 4.732 1.00 94.62 81 ASP A C 1
ATOM 681 O O . ASP A 1 81 ? 7.247 -8.723 3.551 1.00 94.62 81 ASP A O 1
ATOM 685 N N . LEU A 1 82 ? 6.920 -7.242 5.207 1.00 93.38 82 LEU A N 1
ATOM 686 C CA . LEU A 1 82 ? 7.192 -6.053 4.394 1.00 93.38 82 LEU A CA 1
ATOM 687 C C . LEU A 1 82 ? 8.619 -6.030 3.831 1.00 93.38 82 LEU A C 1
ATOM 689 O O . LEU A 1 82 ? 8.820 -5.599 2.694 1.00 93.38 82 LEU A O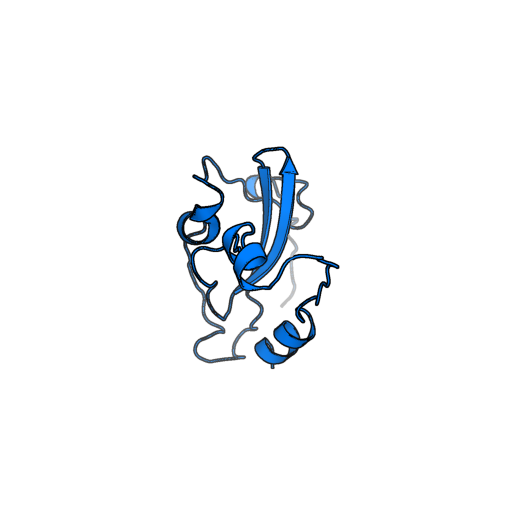 1
ATOM 693 N N . GLN A 1 83 ? 9.611 -6.500 4.590 1.00 94.62 83 GLN A N 1
ATOM 694 C CA . GLN A 1 83 ? 10.994 -6.568 4.129 1.00 94.62 83 GLN A CA 1
ATOM 695 C C . GLN A 1 83 ? 11.142 -7.594 3.005 1.00 94.62 83 GLN A C 1
ATOM 697 O O . GLN A 1 83 ? 11.888 -7.343 2.055 1.00 94.62 83 GLN A O 1
ATOM 702 N N . LEU A 1 84 ? 10.441 -8.728 3.085 1.00 94.19 84 LEU A N 1
ATOM 703 C CA . LEU A 1 84 ? 10.447 -9.722 2.014 1.00 94.19 84 LEU A CA 1
ATOM 704 C C . LEU A 1 84 ? 9.774 -9.192 0.745 1.00 94.19 84 LEU A C 1
ATOM 706 O O . LEU A 1 84 ? 10.270 -9.452 -0.346 1.00 94.19 84 LEU A O 1
ATOM 710 N N . ILE A 1 85 ? 8.686 -8.433 0.876 1.00 93.81 85 ILE A N 1
ATOM 711 C CA . ILE A 1 85 ? 7.936 -7.893 -0.265 1.00 93.81 85 ILE A CA 1
ATOM 712 C C . ILE A 1 85 ? 8.725 -6.805 -0.996 1.00 93.81 85 ILE A C 1
ATOM 714 O O . ILE A 1 85 ? 8.831 -6.846 -2.219 1.00 93.81 85 ILE A O 1
ATOM 718 N N . PHE A 1 86 ? 9.311 -5.856 -0.264 1.00 92.38 86 PHE A N 1
ATOM 719 C CA . PHE A 1 86 ? 9.969 -4.674 -0.835 1.00 92.38 86 PHE A CA 1
ATOM 720 C C . PHE A 1 86 ? 11.495 -4.808 -0.953 1.00 92.38 86 PHE A C 1
ATOM 722 O O . PHE A 1 86 ? 12.207 -3.813 -1.106 1.00 92.38 86 PHE A O 1
ATOM 729 N N . LYS A 1 87 ? 12.028 -6.036 -0.918 1.00 91.88 87 LYS A N 1
ATOM 730 C CA . LYS A 1 87 ? 13.475 -6.303 -0.903 1.00 91.88 87 LYS A CA 1
ATOM 731 C C . LYS A 1 87 ? 14.226 -5.697 -2.092 1.00 91.88 87 LYS A C 1
ATOM 733 O O . LYS A 1 87 ? 15.380 -5.298 -1.938 1.00 91.88 87 LYS A O 1
ATOM 738 N N . SER 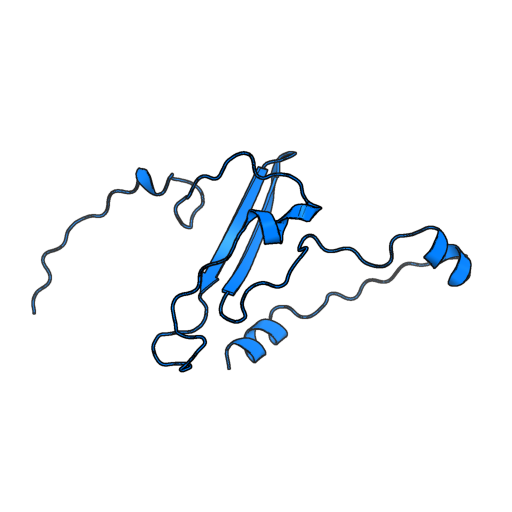A 1 88 ? 13.605 -5.599 -3.271 1.00 90.75 88 SER A N 1
ATOM 739 C CA . SER A 1 88 ? 14.235 -4.989 -4.456 1.00 90.75 88 SER A CA 1
ATOM 740 C C . SER A 1 88 ? 14.512 -3.491 -4.303 1.00 90.75 88 SER A C 1
ATOM 742 O O . SER A 1 88 ? 15.305 -2.947 -5.068 1.00 90.75 88 SER A O 1
ATOM 744 N N . LEU A 1 89 ? 13.880 -2.826 -3.332 1.00 91.06 89 LEU A N 1
ATOM 745 C CA . LEU A 1 89 ? 14.096 -1.411 -3.021 1.00 91.06 89 LEU A CA 1
ATOM 746 C C . LEU A 1 89 ? 15.181 -1.192 -1.957 1.00 91.06 89 LEU A C 1
ATOM 748 O O . LEU A 1 89 ? 15.660 -0.069 -1.798 1.00 91.06 89 LEU A O 1
ATOM 752 N N . GLY A 1 90 ? 15.591 -2.251 -1.253 1.00 92.00 90 GLY A N 1
ATOM 753 C CA . GLY A 1 90 ? 16.629 -2.220 -0.228 1.00 92.00 90 GLY A CA 1
ATOM 754 C C . GLY A 1 90 ? 16.191 -2.818 1.109 1.00 92.00 90 GLY A C 1
ATOM 755 O O . GLY A 1 90 ? 15.184 -3.519 1.217 1.00 92.00 90 GLY A O 1
ATOM 756 N N . VAL A 1 91 ? 16.995 -2.549 2.138 1.00 95.19 91 VAL A N 1
ATOM 757 C CA . VAL A 1 91 ? 16.702 -2.939 3.522 1.00 95.19 91 VAL A CA 1
ATOM 758 C C . VAL A 1 91 ? 15.860 -1.847 4.182 1.00 95.19 91 VAL A C 1
ATOM 760 O O . VAL A 1 91 ? 16.181 -0.661 4.083 1.00 95.19 91 VAL A O 1
ATOM 763 N N . ILE A 1 92 ? 14.777 -2.248 4.840 1.00 95.50 92 ILE A N 1
ATOM 764 C CA . ILE A 1 92 ? 13.922 -1.394 5.654 1.00 95.50 92 ILE A CA 1
ATOM 765 C C . ILE A 1 92 ? 14.628 -1.189 6.993 1.00 95.50 92 ILE A C 1
ATOM 767 O O . ILE A 1 92 ? 14.698 -2.090 7.824 1.00 95.50 92 ILE A O 1
ATOM 771 N N . ASN A 1 93 ? 15.173 0.009 7.195 1.00 96.19 93 ASN A N 1
ATOM 772 C CA . ASN A 1 93 ? 15.906 0.335 8.420 1.00 96.19 93 ASN A CA 1
ATOM 773 C C . ASN A 1 93 ? 14.976 0.652 9.599 1.00 96.19 93 ASN A C 1
ATOM 775 O O . ASN A 1 93 ? 15.350 0.451 10.751 1.00 96.19 93 ASN A O 1
ATOM 779 N N . SER A 1 94 ? 13.791 1.192 9.318 1.00 95.56 94 SER A N 1
ATOM 780 C CA . SER A 1 94 ? 12.784 1.526 10.318 1.00 95.56 94 SER A CA 1
ATOM 781 C C . SER A 1 94 ? 11.403 1.638 9.679 1.00 95.56 94 SER A C 1
ATOM 783 O O . SER A 1 94 ? 11.265 1.885 8.480 1.00 95.56 94 SER A O 1
ATOM 785 N N . THR A 1 95 ? 10.378 1.469 10.507 1.00 96.25 95 THR A N 1
ATOM 786 C CA . THR A 1 95 ? 8.972 1.660 10.151 1.00 96.25 95 THR A CA 1
ATOM 787 C C . THR A 1 95 ? 8.303 2.489 11.234 1.00 96.25 95 THR A C 1
ATOM 789 O O . THR A 1 95 ? 8.567 2.282 12.418 1.00 96.25 95 THR A O 1
ATOM 792 N N . VAL A 1 96 ? 7.421 3.402 10.839 1.00 96.75 96 VAL A N 1
ATOM 793 C CA . VAL A 1 96 ? 6.580 4.170 11.762 1.00 96.75 96 VAL A CA 1
ATOM 794 C C . VAL A 1 96 ? 5.141 4.002 11.311 1.00 96.75 96 VAL A C 1
ATOM 796 O O . VAL A 1 96 ? 4.813 4.315 10.168 1.00 96.75 96 VAL A O 1
ATOM 799 N N . GLU A 1 97 ? 4.290 3.491 12.195 1.00 98.06 97 GLU A N 1
ATOM 800 C CA . GLU A 1 97 ? 2.860 3.389 11.927 1.00 98.06 97 GLU A CA 1
ATOM 801 C C . GLU A 1 97 ? 2.196 4.750 12.160 1.00 98.06 97 GLU A C 1
ATOM 803 O O . GLU A 1 97 ? 2.410 5.402 13.186 1.00 98.06 97 GLU A O 1
ATOM 808 N N . LEU A 1 98 ? 1.408 5.196 11.186 1.00 98.06 98 LEU A N 1
ATOM 809 C CA . LEU A 1 98 ? 0.756 6.502 11.174 1.00 98.06 98 LEU A CA 1
ATOM 810 C C . LEU A 1 98 ? -0.761 6.321 11.080 1.00 98.06 98 LEU A C 1
ATOM 812 O O . LEU A 1 98 ? -1.263 5.300 10.612 1.00 98.06 98 LEU A O 1
ATOM 816 N N . THR A 1 99 ? -1.507 7.350 11.464 1.00 98.00 99 THR A N 1
ATOM 817 C CA . THR A 1 99 ? -2.928 7.458 11.114 1.00 98.00 99 THR A CA 1
ATOM 818 C C . THR A 1 99 ? -3.123 7.509 9.592 1.00 98.00 99 THR A C 1
ATOM 820 O O . THR A 1 99 ? -2.199 7.829 8.844 1.00 98.00 99 THR A O 1
ATOM 823 N N . LEU A 1 100 ? -4.341 7.231 9.108 1.00 97.38 100 LEU A N 1
ATOM 824 C CA . LEU A 1 100 ? -4.641 7.132 7.668 1.00 97.38 100 LEU A CA 1
ATOM 825 C C . LEU A 1 100 ? -4.228 8.382 6.861 1.00 97.38 100 LEU A C 1
ATOM 827 O O . LEU A 1 100 ? -3.770 8.270 5.717 1.00 97.38 100 LEU A O 1
ATOM 831 N N . GLY A 1 101 ? -4.340 9.563 7.480 1.00 96.69 101 GLY A N 1
ATOM 832 C CA . GLY A 1 101 ? -3.920 10.850 6.918 1.00 96.69 101 GLY A CA 1
ATOM 833 C C . GLY A 1 101 ? -2.403 11.049 6.823 1.00 96.69 101 GLY A C 1
ATOM 834 O O . GLY A 1 101 ? -1.970 12.066 6.294 1.00 96.69 101 GLY A O 1
ATOM 835 N N . ALA A 1 102 ? -1.602 10.093 7.303 1.00 96.81 102 ALA A N 1
ATOM 836 C CA . ALA A 1 102 ? -0.140 10.123 7.328 1.00 96.81 102 ALA A CA 1
ATOM 837 C C . ALA A 1 102 ? 0.457 11.350 8.051 1.00 96.81 102 ALA A C 1
ATOM 839 O O . ALA A 1 102 ? 1.556 11.791 7.730 1.00 96.81 102 ALA A O 1
ATOM 840 N N . ASN A 1 103 ? -0.262 11.906 9.030 1.00 96.62 103 ASN A N 1
ATOM 841 C CA . ASN A 1 103 ? 0.080 13.168 9.697 1.00 96.62 103 ASN A CA 1
ATOM 842 C C . ASN A 1 103 ? 0.275 13.054 11.219 1.00 96.62 103 ASN A C 1
ATOM 844 O O . ASN A 1 103 ? 0.602 14.049 11.859 1.00 96.62 103 ASN A O 1
ATOM 848 N N . LEU A 1 104 ? 0.059 11.872 11.800 1.00 97.81 104 LEU A N 1
ATOM 849 C CA . LEU A 1 104 ? 0.190 11.618 13.238 1.00 97.81 104 LEU A CA 1
ATOM 850 C C . LEU A 1 104 ? 0.660 10.173 13.458 1.00 97.81 104 LEU A C 1
ATOM 852 O O . LEU A 1 104 ? 0.022 9.277 12.892 1.00 97.81 104 LEU A O 1
ATOM 856 N N . PRO A 1 105 ? 1.717 9.916 14.255 1.00 98.19 105 PRO A N 1
ATOM 857 C CA . PRO A 1 105 ? 2.060 8.572 14.713 1.00 98.19 105 PRO A CA 1
ATOM 858 C C . PRO A 1 105 ? 0.876 7.890 15.390 1.00 98.19 105 PRO A C 1
ATOM 860 O O . PRO A 1 105 ? 0.221 8.477 16.248 1.00 98.19 105 PRO A O 1
ATOM 863 N N . LEU A 1 106 ? 0.586 6.640 15.021 1.00 97.88 106 LEU A N 1
ATOM 864 C CA . LEU A 1 106 ? -0.578 5.931 15.558 1.00 97.88 106 LEU A CA 1
ATOM 865 C C . LEU A 1 106 ? -0.498 5.793 17.084 1.00 97.88 106 LEU A C 1
ATOM 867 O O . LEU A 1 106 ? -1.514 5.910 17.762 1.00 97.88 106 LEU A O 1
ATOM 871 N N . ALA A 1 107 ? 0.715 5.628 17.617 1.00 97.75 107 ALA A N 1
ATOM 872 C CA . ALA A 1 107 ? 0.981 5.569 19.053 1.00 97.75 107 ALA A CA 1
ATOM 873 C C . ALA A 1 107 ? 0.606 6.858 19.815 1.00 97.75 107 ALA A C 1
ATOM 875 O O . ALA A 1 107 ? 0.434 6.817 21.030 1.00 97.75 107 ALA A O 1
ATOM 876 N N . GLU A 1 108 ? 0.473 7.991 19.122 1.00 98.00 108 GLU A N 1
ATOM 877 C CA . GLU A 1 108 ? 0.082 9.283 19.700 1.00 98.00 108 GLU A CA 1
ATOM 878 C C . GLU A 1 108 ? -1.422 9.565 19.549 1.00 98.00 108 GLU A C 1
ATOM 880 O O . GLU A 1 108 ? -1.930 10.555 20.079 1.00 98.00 108 GLU A O 1
ATOM 885 N N . LEU A 1 109 ? -2.164 8.712 18.834 1.00 97.69 109 LEU A N 1
ATOM 886 C CA . LEU A 1 109 ? -3.593 8.901 18.615 1.00 97.69 109 LEU A CA 1
ATOM 887 C C . LEU A 1 109 ? -4.382 8.689 19.914 1.00 97.69 109 LEU A C 1
ATOM 889 O O . LEU A 1 109 ? -4.436 7.585 20.452 1.00 97.69 109 LEU A O 1
ATOM 893 N N . GLN A 1 110 ? -5.095 9.726 20.351 1.00 97.19 110 GLN A N 1
ATOM 894 C CA . GLN A 1 110 ? -6.054 9.647 21.453 1.00 97.19 110 GLN A CA 1
ATOM 895 C C . GLN A 1 110 ? -7.484 9.671 20.911 1.00 97.19 110 GLN A C 1
ATOM 897 O O . GLN A 1 110 ? -7.870 10.585 20.180 1.00 97.19 110 GLN A O 1
ATOM 902 N N . ARG A 1 111 ? -8.279 8.651 21.254 1.00 96.50 111 ARG A N 1
ATOM 903 C CA . ARG A 1 111 ? -9.702 8.575 20.899 1.00 96.50 111 ARG A CA 1
ATOM 904 C C . ARG A 1 111 ? -10.551 8.983 22.094 1.00 96.50 111 ARG A C 1
ATOM 906 O O . ARG A 1 111 ? -10.225 8.650 23.227 1.00 96.50 111 ARG A O 1
ATOM 913 N N . LEU A 1 112 ? -11.642 9.693 21.821 1.00 97.19 112 LEU A N 1
ATOM 914 C CA . LEU A 1 112 ? -12.656 9.973 22.832 1.00 97.19 112 LEU A CA 1
ATOM 915 C C . LEU A 1 112 ? -13.395 8.681 23.185 1.00 97.19 112 LEU A C 1
ATOM 917 O O . LEU A 1 112 ? -13.724 7.890 22.296 1.00 97.19 112 LEU A O 1
ATOM 921 N N . GLU A 1 113 ? -13.672 8.501 24.470 1.00 96.81 113 GLU A N 1
ATOM 922 C CA . GLU A 1 113 ? -14.497 7.410 24.974 1.00 96.81 113 GLU A CA 1
ATOM 923 C C . GLU A 1 113 ? -15.945 7.883 25.086 1.00 96.81 113 GLU A C 1
ATOM 925 O O . GLU A 1 113 ? -16.231 8.938 25.657 1.00 96.81 113 GLU A O 1
ATOM 930 N N . TRP A 1 114 ? -16.862 7.102 24.519 1.00 94.56 114 TRP A N 1
ATOM 931 C CA . TRP A 1 114 ? -18.285 7.419 24.500 1.00 94.56 114 TRP A CA 1
ATOM 932 C C . TRP A 1 114 ? -19.062 6.343 25.248 1.00 94.56 114 TRP A C 1
ATOM 934 O O . TRP A 1 114 ? -18.860 5.152 25.015 1.00 94.56 114 TRP A O 1
ATOM 944 N N . LEU A 1 115 ? -19.989 6.766 26.109 1.00 95.19 115 LEU A N 1
ATOM 945 C CA . LEU A 1 115 ? -20.993 5.868 26.668 1.00 95.19 115 LEU A CA 1
ATOM 946 C C . LEU A 1 115 ? -22.006 5.553 25.570 1.00 95.19 115 LEU A C 1
ATOM 948 O O . LEU A 1 115 ? -22.723 6.438 25.102 1.00 95.19 115 LEU A O 1
ATOM 952 N N . THR A 1 116 ? -22.035 4.296 25.147 1.00 91.50 116 THR A N 1
ATOM 953 C CA . THR A 1 116 ? -23.046 3.788 24.218 1.00 91.50 116 THR A CA 1
ATOM 954 C C . THR A 1 116 ? -24.151 3.127 25.038 1.00 91.50 116 THR A C 1
ATOM 956 O O . THR A 1 116 ? -23.865 2.484 26.046 1.00 91.50 116 THR A O 1
ATOM 959 N N . GLY A 1 117 ? -25.410 3.390 24.686 1.00 85.56 117 GLY A N 1
ATOM 960 C CA . GLY A 1 117 ? -26.541 2.659 25.257 1.00 85.56 117 GLY A CA 1
ATOM 961 C C . GLY A 1 117 ? -26.695 1.322 24.541 1.00 85.56 117 GLY A C 1
ATOM 962 O O . GLY A 1 117 ? -26.427 1.263 23.339 1.00 85.56 117 GLY A O 1
ATOM 963 N N . ASP A 1 118 ? -27.106 0.295 25.281 1.00 64.50 118 ASP A N 1
ATOM 964 C CA . ASP A 1 118 ? -27.523 -0.995 24.716 1.00 64.50 118 ASP A CA 1
ATOM 965 C C . ASP A 1 118 ? -28.817 -0.865 23.890 1.00 64.50 118 ASP A C 1
ATOM 967 O O . ASP A 1 118 ? -29.712 -0.079 24.296 1.00 64.50 118 ASP A O 1
#

Organism: NCBI:txid392032

Secondary structure (DSSP, 8-state):
-HHHHHHHHTPPPP-----SS-HHHHHHHS-----S-SSPPPTTEEEEEEEEEETTEEEEEEEE-SPTTS-TTTTS-----HHHHTGGG--------B-TTSSSBGGG--PPP-----

Sequence (118 aa):
HRIGSQRLYMHPIVTFSLTDQEYVNYSAAYRQTWSALTDTLPLNIHLLTFEQLGQKNYLVRVEHYFELFEDDTYSQPVAFDLQLIFKSLGVINSTVELTLGANLPLAELQRLEWLTGD

InterPro domains:
  IPR011013 Galactose mutarotase-like domain superfamily [SSF74650] (6-115)
  IPR050843 Glycosyl Hydrolase Family 38 [PTHR11607] (2-110)

Radius of gyration: 20.02 Å; chains: 1; bounding box: 48×32×62 Å

pLDDT: mean 93.79, std 4.23, range [64.5, 98.19]

Foldseek 3Di:
DVVVVVCVVPPDDDDDDDDPDDPVVVVVVDDPDDDQFPDDDDPQKDFPDWDDPDDLDTDTDIDRPDDQPNDPPSNDDDDDDPCNTRVVSHGDPDDFDAPPVNPGGPVPDDDDDDDDDD